Protein AF-A0A1M3DWU3-F1 (afdb_monomer_lite)

Sequence (131 aa):
MTYRPVSRADETVIANRIAEIYVRYPVYGYRRIAEELALEMGLKAIYPGPCKPMRDLTAYRYPYLLKGLVVAGPHHVWQMDITYLKNPSWVCLPECVDRCVHAVCGGMELEQHIGYSQLFAYPRNGLVQAP

pLDDT: mean 70.24, std 19.49, range [29.06, 95.0]

Secondary structure (DSSP, 8-state):
--------S-HHHHHHHHHHHHHH-TT--HHHHHHHHHHHTT----S----PPPP-SSSPPPP-TTTT----STTS-EEEEEEEEESSSEEEEEEEEETTTTEE-------S-S---------S-------

Radius of gyration: 24.46 Å; chains: 1; bounding box: 48×42×70 Å

Foldseek 3Di:
DDDDDDPDDPVVVVVVQLVVVCVVPVVDDPVVSVVVVCVVVVNDDPDDPPPPPDDPPPDDDDDPPCVPPDPPDWPPDKDKDWDWDDDPDTDIWIWIATPNVRDTPDTDPPPVPDDDDDPPDDDDDDDDDDD

Structure (mmCIF, N/CA/C/O backbone):
data_AF-A0A1M3DWU3-F1
#
_entry.id   AF-A0A1M3DWU3-F1
#
loop_
_atom_site.group_PDB
_atom_site.id
_atom_site.type_symbol
_atom_site.label_atom_id
_atom_site.label_alt_id
_atom_site.label_comp_id
_atom_site.label_asym_id
_atom_site.label_entity_id
_atom_site.label_seq_id
_atom_site.pdbx_PDB_ins_code
_atom_site.Cartn_x
_atom_site.Cartn_y
_atom_site.Cartn_z
_atom_site.occupancy
_atom_site.B_iso_or_equiv
_atom_site.auth_seq_id
_atom_site.auth_comp_id
_atom_site.auth_asym_id
_atom_site.auth_atom_id
_atom_site.pdbx_PDB_model_num
ATOM 1 N N . MET A 1 1 ? 19.656 25.764 -14.020 1.00 45.38 1 MET A N 1
ATOM 2 C CA . MET A 1 1 ? 19.665 24.508 -14.799 1.00 45.38 1 MET A CA 1
ATOM 3 C C . MET A 1 1 ? 18.295 24.347 -15.426 1.00 45.38 1 MET A C 1
ATOM 5 O O . MET A 1 1 ? 17.357 23.996 -14.727 1.00 45.38 1 MET A O 1
ATOM 9 N N . THR A 1 2 ? 18.135 24.741 -16.687 1.00 48.59 2 THR A N 1
ATOM 10 C CA . THR A 1 2 ? 16.848 24.659 -17.386 1.00 48.59 2 THR A CA 1
ATOM 11 C C . THR A 1 2 ? 16.682 23.265 -17.977 1.00 48.59 2 THR A C 1
ATOM 13 O O . THR A 1 2 ? 17.604 22.715 -18.579 1.00 48.59 2 THR A O 1
ATOM 16 N N . TYR A 1 3 ? 15.514 22.670 -17.748 1.00 65.62 3 TYR A N 1
ATOM 17 C CA . TYR A 1 3 ? 15.149 21.381 -18.317 1.00 65.62 3 TYR A CA 1
ATOM 18 C C . TYR A 1 3 ? 15.199 21.460 -19.848 1.00 65.62 3 TYR A C 1
ATOM 20 O O . TYR A 1 3 ? 14.567 22.328 -20.449 1.00 65.62 3 TYR A O 1
ATOM 28 N N . ARG A 1 4 ? 15.966 20.562 -20.474 1.00 52.09 4 ARG A N 1
ATOM 29 C CA . ARG A 1 4 ? 16.022 20.407 -21.929 1.00 52.09 4 ARG A CA 1
ATOM 30 C C . ARG A 1 4 ? 15.149 19.204 -22.291 1.00 52.09 4 ARG A C 1
ATOM 32 O O . ARG A 1 4 ? 15.509 18.095 -21.893 1.00 52.09 4 ARG A O 1
ATOM 39 N N . PRO A 1 5 ? 14.015 19.389 -22.990 1.00 69.81 5 PRO A N 1
ATOM 40 C CA . PRO A 1 5 ? 13.165 18.269 -23.359 1.00 69.81 5 PRO A CA 1
ATOM 41 C C . PRO A 1 5 ? 13.933 17.365 -24.322 1.00 69.81 5 PRO A C 1
ATOM 43 O O . PRO A 1 5 ? 14.410 17.802 -25.370 1.00 69.81 5 PRO A O 1
ATOM 46 N N . VAL A 1 6 ? 14.093 16.107 -23.931 1.00 71.69 6 VAL A N 1
ATOM 47 C CA . VAL A 1 6 ? 14.611 15.062 -24.812 1.00 71.69 6 VAL A CA 1
ATOM 48 C C . VAL A 1 6 ? 13.457 14.659 -25.720 1.00 71.69 6 VAL A C 1
ATOM 50 O O . VAL A 1 6 ? 12.380 14.347 -25.215 1.00 71.69 6 VAL A O 1
ATOM 53 N N . SER A 1 7 ? 13.656 14.667 -27.039 1.00 64.38 7 SER A N 1
ATOM 54 C CA . SER A 1 7 ? 12.708 14.063 -27.979 1.00 64.38 7 SER A CA 1
ATOM 55 C C . SER A 1 7 ? 12.638 12.566 -27.675 1.00 64.38 7 SER A C 1
ATOM 57 O O . SER A 1 7 ? 13.529 11.806 -28.061 1.00 64.38 7 SER A O 1
ATOM 59 N N . ARG A 1 8 ? 11.655 12.151 -26.874 1.00 60.00 8 ARG A N 1
ATOM 60 C CA . ARG A 1 8 ? 11.499 10.750 -26.489 1.00 60.00 8 ARG A CA 1
ATOM 61 C C . ARG A 1 8 ? 10.997 9.946 -27.682 1.00 60.00 8 ARG A C 1
ATOM 63 O O . ARG A 1 8 ? 10.124 10.403 -28.412 1.00 60.00 8 ARG A O 1
ATOM 70 N N . ALA A 1 9 ? 11.586 8.764 -27.857 1.00 64.81 9 ALA A N 1
ATOM 71 C CA . ALA A 1 9 ? 11.107 7.736 -28.775 1.00 64.81 9 ALA A CA 1
ATOM 72 C C . ALA A 1 9 ? 9.601 7.492 -28.589 1.00 64.81 9 ALA A C 1
ATOM 74 O O . ALA A 1 9 ? 9.109 7.696 -27.482 1.00 64.81 9 ALA A O 1
ATOM 75 N N . ASP A 1 10 ? 8.927 7.054 -29.658 1.00 67.75 10 ASP A N 1
ATOM 76 C CA . ASP A 1 10 ? 7.473 6.895 -29.822 1.00 67.75 10 ASP A CA 1
ATOM 77 C C . ASP A 1 10 ? 6.708 6.468 -28.547 1.00 67.75 10 ASP A C 1
ATOM 79 O O . ASP A 1 10 ? 6.326 5.310 -28.366 1.00 67.75 10 ASP A O 1
ATOM 8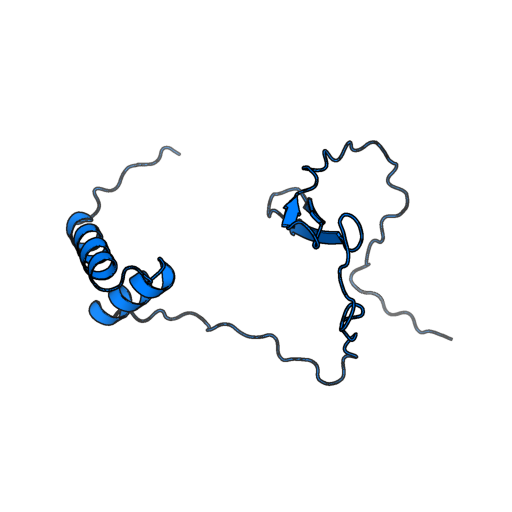3 N N . GLU A 1 11 ? 6.422 7.431 -27.659 1.00 69.94 11 GLU A N 1
ATOM 84 C CA . GLU A 1 11 ? 5.623 7.225 -26.439 1.00 69.94 11 GLU A CA 1
ATOM 85 C C . GLU A 1 11 ? 4.184 6.799 -26.785 1.00 69.94 11 GLU A C 1
ATOM 87 O O . GLU A 1 11 ? 3.481 6.209 -25.963 1.00 69.94 11 GLU A O 1
ATOM 92 N N . THR A 1 12 ? 3.769 7.041 -28.032 1.00 80.12 12 THR A N 1
ATOM 93 C CA . THR A 1 12 ? 2.494 6.626 -28.621 1.00 80.12 12 THR A CA 1
ATOM 94 C C . THR A 1 12 ? 2.297 5.114 -28.558 1.00 80.12 12 THR A C 1
ATOM 96 O O . THR A 1 12 ? 1.199 4.661 -28.246 1.00 80.12 12 THR A O 1
ATOM 99 N N . VAL A 1 13 ? 3.350 4.323 -28.780 1.00 84.94 13 VAL A N 1
ATOM 100 C CA . VAL A 1 13 ? 3.267 2.854 -28.768 1.00 84.94 13 VAL A CA 1
ATOM 101 C C . VAL A 1 13 ? 2.932 2.346 -27.367 1.00 84.94 13 VAL A C 1
ATOM 103 O O . VAL A 1 13 ? 2.036 1.519 -27.197 1.00 84.94 13 VAL A O 1
ATOM 106 N N . ILE A 1 14 ? 3.602 2.886 -26.347 1.00 84.94 14 ILE A N 1
ATOM 107 C CA . ILE A 1 14 ? 3.373 2.504 -24.948 1.00 84.94 14 ILE A CA 1
ATOM 108 C C . ILE A 1 14 ? 1.992 2.980 -24.486 1.00 84.94 14 ILE A C 1
ATOM 110 O O . ILE A 1 14 ? 1.267 2.218 -23.848 1.00 84.94 14 ILE A O 1
ATOM 114 N N . ALA A 1 15 ? 1.601 4.210 -24.834 1.00 88.19 15 ALA A N 1
ATOM 115 C CA . ALA A 1 15 ? 0.297 4.764 -24.476 1.00 88.19 15 ALA A CA 1
ATOM 116 C C . ALA A 1 15 ? -0.862 3.947 -25.071 1.00 88.19 15 ALA A C 1
ATOM 118 O O . ALA A 1 15 ? -1.795 3.585 -24.352 1.00 88.19 15 ALA A O 1
ATOM 119 N N . ASN A 1 16 ? -0.765 3.586 -26.354 1.00 92.19 16 ASN A N 1
ATOM 120 C CA . ASN A 1 16 ? -1.747 2.726 -27.013 1.00 92.19 16 ASN A CA 1
ATOM 121 C C . ASN A 1 16 ? -1.808 1.351 -26.342 1.00 92.19 16 ASN A C 1
ATOM 123 O O . ASN A 1 16 ? -2.895 0.842 -26.072 1.00 92.19 16 ASN A O 1
ATOM 127 N N . ARG A 1 17 ? -0.653 0.777 -25.979 1.00 90.62 17 ARG A N 1
ATOM 128 C CA . ARG A 1 17 ? -0.618 -0.531 -25.323 1.00 90.62 17 ARG A CA 1
ATOM 129 C C . ARG A 1 17 ? -1.234 -0.517 -23.923 1.00 90.62 17 ARG A C 1
ATOM 131 O O . ARG A 1 17 ? -1.968 -1.437 -23.568 1.00 90.62 17 ARG A O 1
ATOM 138 N N . ILE A 1 18 ? -0.990 0.535 -23.140 1.00 91.81 18 ILE A N 1
ATOM 139 C CA . ILE A 1 18 ? -1.652 0.747 -21.843 1.00 91.81 18 ILE A CA 1
ATOM 140 C C . ILE A 1 18 ? -3.173 0.786 -22.023 1.00 91.81 18 ILE A C 1
ATOM 142 O O . ILE A 1 18 ? -3.893 0.136 -21.264 1.00 91.81 18 ILE A O 1
ATOM 146 N N . ALA A 1 19 ? -3.660 1.515 -23.033 1.00 92.38 19 ALA A N 1
ATOM 147 C CA . ALA A 1 19 ? -5.087 1.616 -23.315 1.00 92.38 19 ALA A CA 1
ATOM 148 C C . ALA A 1 19 ? -5.702 0.250 -23.669 1.00 92.38 19 ALA A C 1
ATOM 150 O O . ALA A 1 19 ? -6.755 -0.101 -23.140 1.00 92.38 19 ALA A O 1
ATOM 151 N N . GLU A 1 20 ? -5.027 -0.562 -24.486 1.00 94.00 20 GLU A N 1
ATOM 152 C CA . GLU A 1 20 ? -5.481 -1.917 -24.827 1.00 94.00 20 GLU A CA 1
ATOM 153 C C . GLU A 1 20 ? -5.595 -2.834 -23.600 1.00 94.00 20 GLU A C 1
ATOM 155 O O . GLU A 1 20 ? -6.591 -3.546 -23.445 1.00 94.00 20 GLU A O 1
ATOM 160 N N . ILE A 1 21 ? -4.601 -2.807 -22.705 1.00 93.31 21 ILE A N 1
ATOM 161 C CA . ILE A 1 21 ? -4.613 -3.599 -21.464 1.00 93.31 21 ILE A CA 1
ATOM 162 C C . ILE A 1 21 ? -5.748 -3.136 -20.552 1.00 93.31 21 ILE A C 1
ATOM 164 O O . ILE A 1 21 ? -6.450 -3.968 -19.979 1.00 93.31 21 ILE A O 1
ATOM 168 N N . TYR A 1 22 ? -5.962 -1.824 -20.446 1.00 93.12 22 TYR A N 1
ATOM 169 C CA . TYR A 1 22 ? -7.040 -1.264 -19.639 1.00 93.12 22 TYR A CA 1
ATOM 170 C C . TYR A 1 22 ? -8.425 -1.665 -20.163 1.00 93.12 22 TYR A C 1
ATOM 172 O O . TYR A 1 22 ? -9.287 -2.056 -19.381 1.00 93.12 22 TYR A O 1
ATOM 180 N N . VAL A 1 23 ? -8.631 -1.641 -21.485 1.00 95.00 23 VAL A N 1
ATOM 181 C CA . VAL A 1 23 ? -9.886 -2.096 -22.111 1.00 95.00 23 VAL A CA 1
ATOM 182 C C . VAL A 1 23 ? -10.109 -3.590 -21.879 1.00 95.00 23 VAL A C 1
ATOM 184 O O . VAL A 1 23 ? -11.230 -4.010 -21.598 1.00 95.00 23 VAL A O 1
ATOM 187 N N . ARG A 1 24 ? -9.051 -4.405 -21.967 1.00 94.19 24 ARG A N 1
ATOM 188 C CA . ARG A 1 24 ? -9.137 -5.854 -21.738 1.00 94.19 24 ARG A CA 1
ATOM 189 C C . ARG A 1 24 ? -9.394 -6.197 -20.267 1.00 94.19 24 ARG A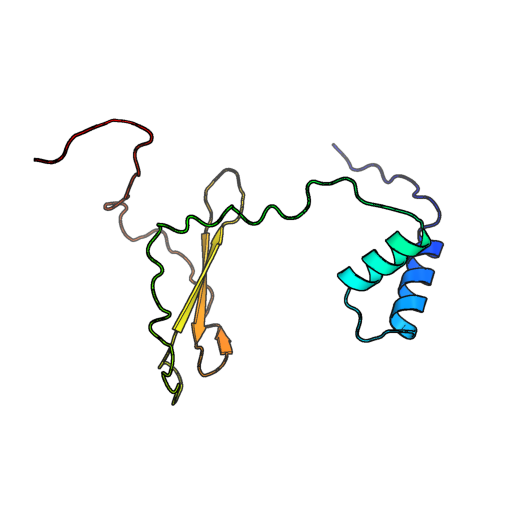 C 1
ATOM 191 O O . ARG A 1 24 ? -10.153 -7.120 -19.982 1.00 94.19 24 ARG A O 1
ATOM 198 N N . TYR A 1 25 ? -8.773 -5.462 -19.346 1.00 93.88 25 TYR A N 1
ATOM 199 C CA . TYR A 1 25 ? -8.826 -5.700 -17.904 1.00 93.88 25 TYR A CA 1
ATOM 200 C C . TYR A 1 25 ? -9.100 -4.395 -17.131 1.00 93.88 25 TYR A C 1
ATOM 202 O O . TYR A 1 25 ? -8.204 -3.867 -16.470 1.00 93.88 25 TYR A O 1
ATOM 210 N N . PRO A 1 26 ? -10.347 -3.888 -17.118 1.00 90.06 26 PRO A N 1
ATOM 211 C CA . PRO A 1 26 ? -10.679 -2.586 -16.516 1.00 90.06 26 PRO A CA 1
ATOM 212 C C . PRO A 1 26 ? -10.489 -2.534 -14.991 1.00 90.06 26 PRO A C 1
ATOM 214 O O . PRO A 1 26 ? -10.417 -1.463 -14.396 1.00 90.06 26 PRO A O 1
ATOM 217 N N . VAL A 1 27 ? -10.378 -3.698 -14.344 1.00 92.94 27 VAL A N 1
ATOM 218 C CA . VAL A 1 27 ? -10.072 -3.845 -12.911 1.00 92.94 27 VAL A CA 1
ATOM 219 C C . VAL A 1 27 ? -8.584 -3.677 -12.582 1.00 92.94 27 VAL A C 1
ATOM 221 O O . VAL A 1 27 ? -8.221 -3.606 -11.407 1.00 92.94 27 VAL A O 1
ATOM 224 N N . TYR A 1 28 ? -7.692 -3.652 -13.577 1.00 92.06 28 TYR A N 1
ATOM 225 C CA . TYR A 1 28 ? -6.260 -3.512 -13.331 1.00 92.06 28 TYR A CA 1
ATOM 226 C C . TYR A 1 28 ? -5.901 -2.054 -13.035 1.00 92.06 28 TYR A C 1
ATOM 228 O O . TYR A 1 28 ? -6.095 -1.158 -13.849 1.00 92.06 28 TYR A O 1
ATOM 236 N N . GLY A 1 29 ? -5.313 -1.822 -11.861 1.00 88.62 29 GLY A N 1
ATOM 237 C CA . GLY A 1 29 ? -4.632 -0.566 -11.558 1.00 88.62 29 GLY A CA 1
ATOM 238 C C . GLY A 1 29 ? -3.247 -0.492 -12.210 1.00 88.62 29 GLY A C 1
ATOM 239 O O . GLY A 1 29 ? -2.705 -1.500 -12.669 1.00 88.62 29 GLY A O 1
ATOM 240 N N . TYR A 1 30 ? -2.625 0.690 -12.164 1.00 89.19 30 TYR A N 1
ATOM 241 C CA . TYR A 1 30 ? -1.348 0.984 -12.835 1.00 89.19 30 TYR A CA 1
ATOM 242 C C . TYR A 1 30 ? -0.226 -0.036 -12.558 1.00 89.19 30 TYR A C 1
ATOM 244 O O . TYR A 1 30 ? 0.574 -0.317 -13.444 1.00 89.19 30 TYR A O 1
ATOM 252 N N . ARG A 1 31 ? -0.178 -0.623 -11.351 1.00 87.31 31 ARG A N 1
ATOM 253 C CA . ARG A 1 31 ? 0.830 -1.632 -10.973 1.00 87.31 31 ARG A CA 1
ATOM 254 C C . ARG A 1 31 ? 0.727 -2.898 -11.818 1.00 87.31 31 ARG A C 1
ATOM 256 O O . ARG A 1 31 ? 1.735 -3.347 -12.341 1.00 87.31 31 ARG A O 1
ATOM 263 N N . ARG A 1 32 ? -0.487 -3.430 -11.987 1.00 89.44 32 ARG A N 1
ATOM 264 C CA . ARG A 1 32 ? -0.711 -4.647 -12.780 1.00 89.44 32 ARG A CA 1
ATOM 265 C C . ARG A 1 32 ? -0.508 -4.388 -14.266 1.00 89.44 32 ARG A C 1
ATOM 267 O O . ARG A 1 32 ? 0.073 -5.211 -14.951 1.00 89.44 32 ARG A O 1
ATOM 274 N N . ILE A 1 33 ? -0.926 -3.217 -14.750 1.00 91.75 33 ILE A N 1
ATOM 275 C CA . ILE A 1 33 ? -0.690 -2.816 -16.143 1.00 91.75 33 ILE A CA 1
ATOM 276 C C . ILE A 1 33 ? 0.818 -2.739 -16.430 1.00 91.75 33 ILE A C 1
ATOM 278 O O . ILE A 1 33 ? 1.277 -3.252 -17.446 1.00 91.75 33 ILE A O 1
ATOM 282 N N . ALA A 1 34 ? 1.600 -2.152 -15.518 1.00 88.75 34 ALA A N 1
ATOM 283 C CA . ALA A 1 34 ? 3.054 -2.091 -15.642 1.00 88.75 34 ALA A CA 1
ATOM 284 C C . ALA A 1 34 ? 3.717 -3.480 -15.599 1.00 88.75 34 ALA A C 1
ATOM 286 O O . ALA A 1 34 ? 4.680 -3.707 -16.326 1.00 88.75 34 ALA A O 1
ATOM 287 N N . GLU A 1 35 ? 3.207 -4.407 -14.783 1.00 88.81 35 GLU A N 1
ATOM 288 C CA . GLU A 1 35 ? 3.677 -5.800 -14.740 1.00 88.81 35 GLU A CA 1
ATOM 289 C C . GLU A 1 35 ? 3.417 -6.538 -16.061 1.00 88.81 35 GLU A C 1
ATOM 291 O O . GLU A 1 35 ? 4.330 -7.181 -16.573 1.00 88.81 35 GLU A O 1
ATOM 296 N N . GLU A 1 36 ? 2.222 -6.403 -16.644 1.00 89.81 36 GLU A N 1
ATOM 297 C CA . GLU A 1 36 ? 1.881 -6.989 -17.953 1.00 89.81 36 GLU A CA 1
ATOM 298 C C . GLU A 1 36 ? 2.778 -6.437 -19.070 1.00 89.81 36 GLU A C 1
ATOM 300 O O . GLU A 1 36 ? 3.352 -7.194 -19.850 1.00 89.81 36 GLU A O 1
ATOM 305 N N . LEU A 1 37 ? 2.985 -5.117 -19.108 1.00 89.75 37 LEU A N 1
ATOM 306 C CA . LEU A 1 37 ? 3.912 -4.483 -20.053 1.00 89.75 37 LEU A CA 1
ATOM 307 C C . LEU A 1 37 ? 5.348 -4.981 -19.872 1.00 89.75 37 LEU A C 1
ATOM 309 O O . LEU A 1 37 ? 6.038 -5.252 -20.853 1.00 89.75 37 LEU A O 1
ATOM 313 N N . ALA A 1 38 ? 5.804 -5.118 -18.626 1.00 87.50 38 ALA A N 1
ATOM 314 C CA . ALA A 1 38 ? 7.135 -5.627 -18.329 1.00 87.50 38 ALA A CA 1
ATOM 315 C C . ALA A 1 38 ? 7.295 -7.093 -18.768 1.00 87.50 38 ALA A C 1
ATOM 317 O O . ALA A 1 38 ? 8.326 -7.444 -19.339 1.00 87.50 38 ALA A O 1
ATOM 318 N N . LEU A 1 39 ? 6.266 -7.924 -18.573 1.00 86.38 39 LEU A N 1
ATOM 319 C CA . LEU A 1 39 ? 6.208 -9.302 -19.066 1.00 86.38 39 LEU A CA 1
ATOM 320 C C . LEU A 1 39 ? 6.302 -9.365 -20.594 1.00 86.38 39 LEU A C 1
ATOM 322 O O . LEU A 1 39 ? 7.140 -10.096 -21.119 1.00 86.38 39 LEU A O 1
ATOM 326 N N . GLU A 1 40 ? 5.494 -8.577 -21.305 1.00 86.00 40 GLU A N 1
ATOM 327 C CA . GLU A 1 40 ? 5.475 -8.552 -22.773 1.00 86.00 40 GLU A CA 1
ATOM 328 C C . GLU A 1 40 ? 6.790 -8.050 -23.379 1.00 86.00 40 GLU A C 1
ATOM 330 O O . GLU A 1 40 ? 7.257 -8.580 -24.385 1.00 86.00 40 GLU A O 1
ATOM 335 N N . MET A 1 41 ? 7.414 -7.050 -22.754 1.00 84.12 41 MET A N 1
ATOM 336 C CA . MET A 1 41 ? 8.694 -6.491 -23.198 1.00 84.12 41 MET A CA 1
ATOM 337 C C . MET A 1 41 ? 9.908 -7.313 -22.731 1.00 84.12 41 MET A C 1
ATOM 339 O O . MET A 1 41 ? 11.043 -6.954 -23.042 1.00 84.12 41 MET A O 1
ATOM 343 N N . GLY A 1 42 ? 9.704 -8.386 -21.955 1.00 82.56 42 GLY A N 1
ATOM 344 C CA . GLY A 1 42 ? 10.789 -9.174 -21.359 1.00 82.56 42 GLY A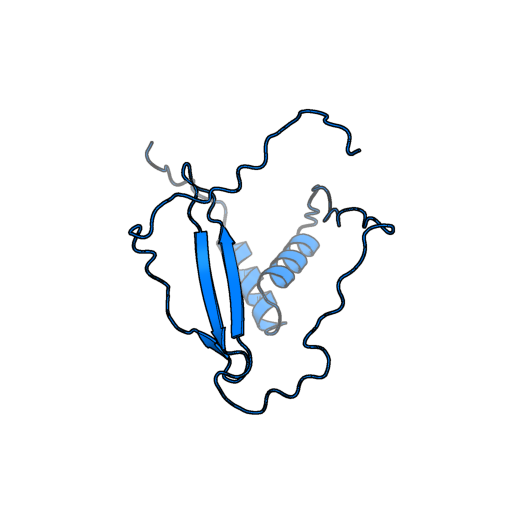 CA 1
ATOM 345 C C . GLY A 1 42 ? 11.624 -8.396 -20.334 1.00 82.56 42 GLY A C 1
ATOM 346 O O . GLY A 1 42 ? 12.763 -8.764 -20.037 1.00 82.56 42 GLY A O 1
ATOM 347 N N . LEU A 1 43 ? 11.081 -7.305 -19.791 1.00 78.56 43 LEU A N 1
ATOM 348 C CA . LEU A 1 43 ? 11.740 -6.461 -18.807 1.00 78.56 43 LEU A CA 1
ATOM 349 C C . LEU A 1 43 ? 11.602 -7.093 -17.423 1.00 78.56 43 LEU A C 1
ATOM 351 O O . LEU A 1 43 ? 10.533 -7.111 -16.818 1.00 78.56 43 LEU A O 1
ATOM 355 N N . LYS A 1 44 ? 12.718 -7.579 -16.882 1.00 75.44 44 LYS A N 1
ATOM 356 C CA . LYS A 1 44 ? 12.800 -8.045 -15.498 1.00 75.44 44 LYS A CA 1
ATOM 357 C C . LYS A 1 44 ? 13.619 -7.061 -14.683 1.00 75.44 44 LYS A C 1
ATOM 359 O O . LYS A 1 44 ? 14.801 -6.851 -14.941 1.00 75.44 44 LYS A O 1
ATOM 364 N N . ALA A 1 45 ? 12.994 -6.469 -13.678 1.00 68.44 45 ALA A N 1
ATOM 365 C CA . ALA A 1 45 ? 13.680 -5.538 -12.807 1.00 68.44 45 ALA A CA 1
ATOM 366 C C . ALA A 1 45 ? 14.673 -6.285 -11.892 1.00 68.44 45 ALA A C 1
ATOM 368 O O . ALA A 1 45 ? 14.297 -7.208 -11.168 1.00 68.44 45 ALA A O 1
ATOM 369 N N . ILE A 1 46 ? 15.949 -5.891 -11.932 1.00 76.56 46 ILE A N 1
ATOM 370 C CA . ILE A 1 46 ? 17.000 -6.386 -11.033 1.00 76.56 46 ILE A CA 1
ATOM 371 C C . ILE A 1 46 ? 17.088 -5.411 -9.853 1.00 76.56 46 ILE A C 1
ATOM 373 O O . ILE A 1 46 ? 17.963 -4.552 -9.802 1.00 76.56 46 ILE A O 1
ATOM 377 N N . TYR A 1 47 ? 16.143 -5.493 -8.921 1.00 72.25 47 TYR A N 1
ATOM 378 C CA . TYR A 1 47 ? 16.241 -4.812 -7.628 1.00 72.25 47 TYR A CA 1
ATOM 379 C C . TYR A 1 47 ? 16.176 -5.845 -6.500 1.00 72.25 47 TYR A C 1
ATOM 381 O O . TYR A 1 47 ? 15.570 -6.906 -6.685 1.00 72.25 47 TYR A O 1
ATOM 389 N N . PRO A 1 48 ? 16.789 -5.578 -5.330 1.00 63.47 48 PRO A N 1
ATOM 390 C CA . PRO A 1 48 ? 16.567 -6.406 -4.154 1.00 63.47 48 PRO A CA 1
ATOM 391 C C . PRO A 1 48 ? 15.067 -6.405 -3.863 1.00 63.47 48 PRO A C 1
ATOM 393 O O . PRO A 1 48 ? 14.491 -5.360 -3.560 1.00 63.47 48 PRO A O 1
ATOM 396 N N . GLY A 1 49 ? 14.425 -7.567 -4.022 1.00 67.31 49 GLY A N 1
ATOM 397 C CA . GLY A 1 49 ? 13.008 -7.739 -3.711 1.00 67.31 49 GLY A CA 1
ATOM 398 C C . GLY A 1 49 ? 12.702 -7.257 -2.289 1.00 67.31 49 GLY A C 1
ATOM 399 O O . GLY A 1 49 ? 13.627 -7.098 -1.494 1.00 67.31 49 GLY A O 1
ATOM 400 N N . PRO A 1 50 ? 11.429 -7.005 -1.940 1.00 66.56 50 PRO A N 1
ATOM 401 C CA . PRO A 1 50 ? 11.072 -6.464 -0.637 1.00 66.56 50 PRO A CA 1
ATOM 402 C C . PRO A 1 50 ? 11.659 -7.330 0.479 1.00 66.56 50 PRO A C 1
ATOM 404 O O . PRO A 1 50 ? 11.140 -8.402 0.801 1.00 66.56 50 PRO A O 1
ATOM 407 N N . CYS A 1 51 ? 12.748 -6.846 1.074 1.00 59.16 51 CYS A N 1
ATOM 408 C CA . CYS A 1 51 ? 13.294 -7.383 2.299 1.00 59.16 51 CYS A CA 1
ATOM 409 C C . CYS A 1 51 ? 12.262 -7.068 3.369 1.00 59.16 51 CYS A C 1
ATOM 411 O O . CYS A 1 51 ? 12.234 -5.974 3.931 1.00 59.16 51 CYS A O 1
ATOM 413 N N . LYS A 1 52 ? 11.365 -8.018 3.632 1.00 61.53 52 LYS A N 1
ATOM 414 C CA . LYS A 1 52 ? 10.618 -7.987 4.883 1.00 61.53 52 LYS A CA 1
ATOM 415 C C . LYS A 1 52 ? 11.697 -8.033 5.965 1.00 61.53 52 LYS A C 1
ATOM 417 O O . LYS A 1 52 ? 12.512 -8.958 5.914 1.00 61.53 52 LYS A O 1
ATOM 422 N N . PRO A 1 53 ? 11.771 -7.053 6.879 1.00 67.81 53 PRO A N 1
ATOM 423 C CA . PRO A 1 53 ? 12.728 -7.138 7.966 1.00 67.81 53 PRO A CA 1
ATOM 424 C C . PRO A 1 53 ? 12.522 -8.487 8.655 1.00 67.81 53 PRO A C 1
ATOM 426 O O . PRO A 1 53 ? 11.378 -8.887 8.910 1.00 67.81 53 PRO A O 1
ATOM 429 N N . MET A 1 54 ? 13.621 -9.215 8.864 1.00 60.59 54 MET A N 1
ATOM 430 C CA . MET A 1 54 ? 13.606 -10.467 9.610 1.00 60.59 54 MET A CA 1
ATOM 431 C C . MET A 1 54 ? 12.913 -10.173 10.940 1.00 60.59 54 MET A C 1
ATOM 433 O O . MET A 1 54 ? 13.345 -9.299 11.690 1.00 60.59 54 MET A O 1
ATOM 437 N N . ARG A 1 55 ? 11.770 -10.818 11.177 1.00 62.06 55 ARG A N 1
ATOM 438 C CA . ARG A 1 55 ? 11.001 -10.593 12.399 1.00 62.06 55 ARG A CA 1
ATOM 439 C C . ARG A 1 55 ? 11.828 -11.112 13.563 1.00 62.06 55 ARG A C 1
ATOM 441 O O . ARG A 1 55 ? 12.171 -12.291 13.577 1.00 62.06 55 ARG A O 1
ATOM 448 N N . ASP A 1 56 ? 12.100 -10.250 14.531 1.00 76.88 56 ASP A N 1
ATOM 449 C CA . ASP A 1 56 ? 12.564 -10.701 15.831 1.00 76.88 56 ASP A CA 1
ATOM 450 C C . ASP A 1 56 ? 11.431 -11.512 16.482 1.00 76.88 56 ASP A C 1
ATOM 452 O O . ASP A 1 56 ? 10.362 -10.980 16.788 1.00 76.88 56 ASP A O 1
ATOM 456 N N . LEU A 1 57 ? 11.635 -12.825 16.609 1.00 72.00 57 LEU A N 1
ATOM 457 C CA . LEU A 1 57 ? 10.670 -13.743 17.220 1.00 72.00 57 LEU A CA 1
ATOM 458 C C . LEU A 1 57 ? 10.624 -13.597 18.747 1.00 72.00 57 LEU A C 1
ATOM 460 O O . LEU A 1 57 ? 9.669 -14.063 19.364 1.00 72.00 57 LEU A O 1
ATOM 464 N N . THR A 1 58 ? 11.638 -12.961 19.340 1.00 80.75 58 THR A N 1
ATOM 465 C CA . THR A 1 58 ? 11.747 -12.717 20.784 1.00 80.75 58 THR A CA 1
ATOM 466 C C . THR A 1 58 ? 11.080 -11.415 21.218 1.00 80.75 58 THR A C 1
ATOM 468 O O . THR A 1 58 ? 10.705 -11.274 22.382 1.00 80.75 58 THR A O 1
ATOM 471 N N . ALA A 1 59 ? 10.858 -10.484 20.286 1.00 81.19 59 ALA A N 1
ATOM 472 C CA . ALA A 1 59 ? 10.167 -9.234 20.561 1.00 81.19 59 ALA A CA 1
ATOM 473 C C . ALA A 1 59 ? 8.691 -9.476 20.928 1.00 81.19 59 ALA A C 1
ATOM 475 O O . ALA A 1 59 ? 7.921 -10.079 20.172 1.00 81.19 59 ALA A O 1
ATOM 476 N N . TYR A 1 60 ? 8.276 -8.957 22.088 1.00 82.31 60 TYR A N 1
ATOM 477 C CA . TYR A 1 60 ? 6.894 -9.047 22.556 1.00 82.31 60 TYR A CA 1
ATOM 478 C C . TYR A 1 60 ? 5.940 -8.309 21.605 1.00 82.31 60 TYR A C 1
ATOM 480 O O . TYR A 1 60 ? 6.118 -7.127 21.302 1.00 82.31 60 TYR A O 1
ATOM 488 N N . ARG A 1 61 ? 4.897 -9.003 21.135 1.00 80.69 61 ARG A N 1
ATOM 489 C CA . ARG A 1 61 ? 3.870 -8.427 20.262 1.00 80.69 61 ARG A CA 1
ATOM 490 C C . ARG A 1 61 ? 2.715 -7.896 21.098 1.00 80.69 61 ARG A C 1
ATOM 492 O O . ARG A 1 61 ? 1.986 -8.671 21.710 1.00 80.69 61 ARG A O 1
ATOM 499 N N . TYR A 1 62 ? 2.482 -6.592 21.025 1.00 82.88 62 TYR A N 1
ATOM 500 C CA . TYR A 1 62 ? 1.284 -5.994 21.598 1.00 82.88 62 TYR A CA 1
ATOM 501 C C . TYR A 1 62 ? 0.044 -6.471 20.829 1.00 82.88 62 TYR A C 1
ATOM 503 O O . TYR A 1 62 ? -0.019 -6.304 19.604 1.00 82.88 62 TYR A O 1
ATOM 511 N N . PRO A 1 63 ? -0.934 -7.100 21.502 1.00 85.50 63 PRO A N 1
ATOM 512 C CA . PRO A 1 63 ? -2.190 -7.442 20.863 1.00 85.50 63 PRO A CA 1
ATOM 513 C C . PRO A 1 63 ? -2.914 -6.157 20.465 1.00 85.50 63 PRO A C 1
ATOM 515 O O . PRO A 1 63 ? -2.805 -5.124 21.124 1.00 85.50 63 PRO A O 1
ATOM 518 N N . TYR A 1 64 ? -3.676 -6.224 19.378 1.00 84.62 64 TYR A N 1
ATOM 519 C CA . TYR A 1 64 ? -4.512 -5.106 18.975 1.00 84.62 64 TYR A CA 1
ATOM 520 C C . TYR A 1 64 ? -5.600 -4.882 20.031 1.00 84.62 64 TYR A C 1
ATOM 522 O O . TYR A 1 64 ? -6.539 -5.670 20.128 1.00 84.62 64 TYR A O 1
ATOM 530 N N . LEU A 1 65 ? -5.452 -3.827 20.833 1.00 85.50 65 LEU A N 1
ATOM 531 C CA . LEU A 1 65 ? -6.295 -3.574 22.007 1.00 85.50 65 LEU A CA 1
ATOM 532 C C . LEU A 1 65 ? -7.762 -3.301 21.652 1.00 85.50 65 LEU A C 1
ATOM 534 O O . LEU A 1 65 ? -8.641 -3.490 22.481 1.00 85.50 65 LEU A O 1
ATOM 538 N N . LEU A 1 66 ? -8.036 -2.912 20.406 1.00 85.25 66 LEU A N 1
ATOM 539 C CA . LEU A 1 66 ? -9.388 -2.650 19.907 1.00 85.25 66 LEU A CA 1
ATOM 540 C C . LEU A 1 66 ? -10.029 -3.890 19.256 1.00 85.25 66 LEU A C 1
ATOM 542 O O . LEU A 1 66 ? -11.043 -3.786 18.567 1.00 85.25 66 LEU A O 1
ATOM 546 N N . LYS A 1 67 ? -9.436 -5.080 19.420 1.00 83.12 67 LYS A N 1
ATOM 547 C CA . LYS A 1 67 ? -9.976 -6.323 18.861 1.00 83.12 67 LYS A CA 1
ATOM 548 C C . LYS A 1 67 ? -11.297 -6.679 19.554 1.00 83.12 67 LYS A C 1
ATOM 550 O O . LYS A 1 67 ? -11.314 -6.935 20.750 1.00 83.12 67 LYS A O 1
ATOM 555 N N . GLY A 1 68 ? -12.381 -6.749 18.780 1.00 87.81 68 GLY A N 1
ATOM 556 C CA . GLY A 1 68 ? -13.722 -7.082 19.281 1.00 87.81 68 GLY A CA 1
ATOM 557 C C . GLY A 1 68 ? -14.522 -5.890 19.814 1.00 87.81 68 GLY A C 1
ATOM 558 O O . GLY A 1 68 ? -15.647 -6.081 20.266 1.00 87.81 68 GLY A O 1
ATOM 559 N N . LEU A 1 69 ? -13.981 -4.669 19.740 1.00 89.25 69 LEU A N 1
ATOM 560 C CA . LEU A 1 69 ? -14.719 -3.460 20.097 1.00 89.25 69 LEU A CA 1
ATOM 561 C C . LEU A 1 69 ? -15.770 -3.146 19.021 1.00 89.25 69 LEU A C 1
ATOM 563 O O . LEU A 1 69 ? -15.430 -2.946 17.854 1.00 89.25 69 LEU A O 1
ATOM 567 N N . VAL A 1 70 ? -17.043 -3.079 19.419 1.00 89.38 70 VAL A N 1
ATOM 568 C CA . VAL A 1 70 ? -18.135 -2.635 18.544 1.00 89.38 70 VAL A CA 1
ATOM 569 C C . VAL A 1 70 ? -18.155 -1.112 18.504 1.00 89.38 70 VAL A C 1
ATOM 571 O O . VAL A 1 70 ? -18.373 -0.442 19.513 1.00 89.38 70 VAL A O 1
ATOM 574 N N . VAL A 1 71 ? -17.949 -0.560 17.314 1.00 86.00 71 VAL A N 1
ATOM 575 C CA . VAL A 1 71 ? -17.958 0.881 17.072 1.00 86.00 71 VAL A CA 1
ATOM 576 C C . VAL A 1 71 ? -19.406 1.349 16.883 1.00 86.00 71 VAL A C 1
ATOM 578 O O . VAL A 1 71 ? -19.945 1.305 15.784 1.00 86.00 71 VAL A O 1
ATOM 581 N N . ALA A 1 72 ? -20.062 1.721 17.985 1.00 88.00 72 ALA A N 1
ATOM 582 C CA . ALA A 1 72 ? -21.508 1.976 18.020 1.00 88.00 72 ALA A CA 1
ATOM 583 C C . ALA A 1 72 ? -21.968 3.374 17.547 1.00 88.00 72 ALA A C 1
ATOM 585 O O . ALA A 1 72 ? -23.164 3.581 17.363 1.00 88.00 72 ALA A O 1
ATOM 586 N N . GLY A 1 73 ? -21.065 4.339 17.357 1.00 87.38 73 GLY A N 1
ATOM 587 C CA . GLY A 1 73 ? -21.444 5.692 16.942 1.00 87.38 73 GLY A CA 1
ATOM 588 C C . GLY A 1 73 ? -20.248 6.634 16.791 1.00 87.38 73 GLY A C 1
ATOM 589 O O . GLY A 1 73 ? -19.159 6.255 17.213 1.00 87.38 73 GLY A O 1
ATOM 590 N N . PRO A 1 74 ? -20.438 7.828 16.197 1.00 84.38 74 PRO A N 1
ATOM 591 C CA . PRO A 1 74 ? -19.378 8.814 15.957 1.00 84.38 74 PRO A CA 1
ATOM 592 C C . PRO A 1 74 ? -18.590 9.172 17.224 1.00 84.38 74 PRO A C 1
ATOM 594 O O . PRO A 1 74 ? -19.120 9.104 18.332 1.00 84.38 74 PRO A O 1
ATOM 597 N N . HIS A 1 75 ? -17.329 9.570 17.061 1.00 81.75 75 HIS A N 1
ATOM 598 C CA . HIS A 1 75 ? -16.381 9.950 18.118 1.00 81.75 75 HIS A CA 1
ATOM 599 C C . HIS A 1 75 ? -15.989 8.842 19.110 1.00 81.75 75 HIS A C 1
ATOM 601 O O . HIS A 1 75 ? -15.292 9.116 20.088 1.00 81.75 75 HIS A O 1
ATOM 607 N N . HIS A 1 76 ? -16.376 7.589 18.861 1.00 84.69 76 HIS A N 1
ATOM 608 C CA . HIS A 1 76 ? -16.055 6.461 19.739 1.00 84.69 76 HIS A CA 1
ATOM 609 C C . HIS A 1 76 ? -14.614 5.966 19.548 1.00 84.69 76 HIS A C 1
ATOM 611 O O . HIS A 1 76 ? -13.922 5.663 20.518 1.00 84.69 76 HIS A O 1
ATOM 617 N N . VAL A 1 77 ? -14.131 5.895 18.305 1.00 86.12 77 VAL A N 1
ATOM 618 C CA . VAL A 1 77 ? -12.773 5.426 18.007 1.00 86.12 77 VAL A CA 1
ATOM 619 C C . VAL A 1 77 ? -12.117 6.343 16.993 1.00 86.12 77 VAL A C 1
ATOM 621 O O . VAL A 1 77 ? -12.605 6.508 15.878 1.00 86.12 77 VAL A O 1
ATOM 624 N N . TRP A 1 78 ? -10.961 6.872 17.373 1.00 84.94 78 TRP A N 1
ATOM 625 C CA . TRP A 1 78 ? -10.141 7.737 16.539 1.00 84.94 78 TRP A CA 1
ATOM 626 C C . TRP A 1 78 ? -8.921 6.951 16.064 1.00 84.94 78 TRP A C 1
ATOM 628 O O . TRP A 1 78 ? -8.330 6.171 16.817 1.00 84.94 78 TRP A O 1
ATOM 638 N N . GLN A 1 79 ? -8.556 7.131 14.804 1.00 84.69 79 GLN A N 1
ATOM 639 C CA . GLN A 1 79 ? -7.310 6.653 14.229 1.00 84.69 79 GLN A CA 1
ATOM 640 C C . GLN A 1 79 ? -6.456 7.861 13.871 1.00 84.69 79 GLN A C 1
ATOM 642 O O . GLN A 1 79 ? -6.960 8.824 13.305 1.00 84.69 79 GLN A O 1
ATOM 647 N N . MET A 1 80 ? -5.172 7.803 14.207 1.00 85.25 80 MET A N 1
ATOM 648 C CA . MET A 1 80 ? -4.219 8.854 13.887 1.00 85.25 80 MET A CA 1
ATOM 649 C C . MET A 1 80 ? -3.023 8.237 13.183 1.00 85.25 80 MET A C 1
ATOM 651 O O . MET A 1 80 ? -2.473 7.247 13.667 1.00 85.25 80 MET A O 1
ATOM 655 N N . ASP A 1 81 ? -2.624 8.849 12.077 1.00 80.94 81 ASP A N 1
ATOM 656 C CA . ASP A 1 81 ? -1.439 8.482 11.317 1.00 80.94 81 ASP A CA 1
ATOM 657 C C . ASP A 1 81 ? -0.521 9.714 11.212 1.00 80.94 81 ASP A C 1
ATOM 659 O O . ASP A 1 81 ? -0.981 10.852 11.102 1.00 80.94 81 ASP A O 1
ATOM 663 N N . ILE A 1 82 ? 0.796 9.501 11.304 1.00 82.00 82 ILE A N 1
ATOM 664 C CA . ILE A 1 82 ? 1.803 10.564 11.169 1.00 82.00 82 ILE A CA 1
ATOM 665 C C . ILE A 1 82 ? 2.615 10.285 9.914 1.00 82.00 82 ILE A C 1
ATOM 667 O O . ILE A 1 82 ? 3.306 9.267 9.821 1.00 82.00 82 ILE A O 1
ATOM 671 N N . THR A 1 83 ? 2.573 11.220 8.969 1.00 79.12 83 THR A N 1
ATOM 672 C CA . THR A 1 83 ? 3.376 11.144 7.749 1.00 79.12 83 THR A CA 1
ATOM 673 C C . THR A 1 83 ? 4.595 12.048 7.870 1.00 79.12 83 THR A C 1
ATOM 675 O O . THR A 1 83 ? 4.478 13.260 8.051 1.00 79.12 83 THR A O 1
ATOM 678 N N . TYR A 1 84 ? 5.784 11.460 7.741 1.00 77.19 84 TYR A N 1
ATOM 679 C CA . TYR A 1 84 ? 7.040 12.202 7.676 1.00 77.19 84 TYR A CA 1
ATOM 680 C C . TYR A 1 84 ? 7.350 12.562 6.226 1.00 77.19 84 TYR A C 1
ATOM 682 O O . TYR A 1 84 ? 7.542 11.679 5.386 1.00 77.19 84 TYR A O 1
ATOM 690 N N . LEU A 1 85 ? 7.442 13.858 5.932 1.00 74.81 85 LEU A N 1
ATOM 691 C CA . LEU A 1 85 ? 7.954 14.325 4.650 1.00 74.81 85 LEU A CA 1
ATOM 692 C C . LEU A 1 85 ? 9.473 14.459 4.739 1.00 74.81 85 LEU A C 1
ATOM 694 O O . LEU A 1 85 ? 10.008 15.050 5.672 1.00 74.81 85 LEU A O 1
ATOM 698 N N . LYS A 1 86 ? 10.190 13.898 3.761 1.00 66.69 86 LYS A N 1
ATOM 699 C CA . LYS A 1 86 ? 11.651 13.998 3.697 1.00 66.69 86 LYS A CA 1
ATOM 700 C C . LYS A 1 86 ? 12.048 15.336 3.069 1.00 66.69 86 LYS A C 1
ATOM 702 O O . LYS A 1 86 ? 12.161 15.440 1.851 1.00 66.69 86 LYS A O 1
ATOM 707 N N . ASN A 1 87 ? 12.268 16.345 3.902 1.00 69.88 87 ASN A N 1
ATOM 708 C CA . ASN A 1 87 ? 12.840 17.644 3.549 1.00 69.88 87 ASN A CA 1
ATOM 709 C C . ASN A 1 87 ? 14.143 17.899 4.352 1.00 69.88 87 ASN A C 1
ATOM 711 O O . ASN A 1 87 ? 14.558 17.037 5.126 1.00 69.88 87 ASN A O 1
ATOM 715 N N . PRO A 1 88 ? 14.883 19.003 4.109 1.00 66.12 88 PRO A N 1
ATOM 716 C CA . PRO A 1 88 ? 16.106 19.315 4.863 1.00 66.12 88 PRO A CA 1
ATOM 717 C C . PRO A 1 88 ? 15.843 19.606 6.350 1.00 66.12 88 PRO A C 1
ATOM 719 O O . PRO A 1 88 ? 16.726 19.430 7.185 1.00 66.12 88 PRO A O 1
ATOM 722 N N . SER A 1 89 ? 14.633 20.065 6.668 1.00 66.06 89 SER A N 1
ATOM 723 C CA . SER A 1 89 ? 14.066 20.150 8.015 1.00 66.06 89 SER A CA 1
ATOM 724 C C . SER A 1 89 ? 13.223 18.902 8.310 1.00 66.06 89 SER A C 1
ATOM 726 O O . SER A 1 89 ? 13.064 18.052 7.447 1.00 66.06 89 SER A O 1
ATOM 728 N N . TRP A 1 90 ? 12.692 18.751 9.523 1.00 60.97 90 TRP A N 1
ATOM 729 C CA . TRP A 1 90 ? 11.732 17.686 9.828 1.00 60.97 90 TRP A CA 1
ATOM 730 C C . TRP A 1 90 ? 10.321 18.272 9.795 1.00 60.97 90 TRP A C 1
ATOM 732 O O . TRP A 1 90 ? 9.998 19.113 10.631 1.00 60.97 90 TRP A O 1
ATOM 742 N N . VAL A 1 91 ? 9.487 17.846 8.843 1.00 71.12 91 VAL A N 1
ATOM 743 C CA . VAL A 1 91 ? 8.059 18.202 8.798 1.00 71.12 91 VAL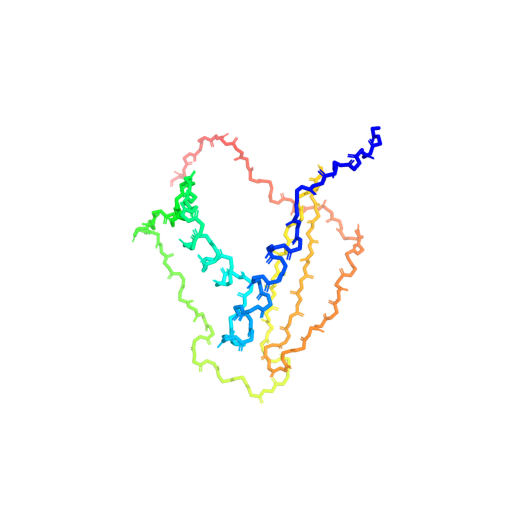 A CA 1
ATOM 744 C C . VAL A 1 91 ? 7.215 16.943 8.958 1.00 71.12 91 VAL A C 1
ATOM 746 O O . VAL A 1 91 ? 7.390 15.964 8.229 1.00 71.12 91 VAL A O 1
ATOM 749 N N . CYS A 1 92 ? 6.299 16.983 9.924 1.00 73.06 92 CYS A N 1
ATOM 750 C CA . CYS A 1 92 ? 5.340 15.919 10.197 1.00 73.06 92 CYS A CA 1
ATOM 751 C C . CYS A 1 92 ? 3.940 16.426 9.856 1.00 73.06 92 CYS A C 1
ATOM 753 O O . CYS A 1 92 ? 3.572 17.522 10.277 1.00 73.06 92 CYS A O 1
ATOM 755 N N . LEU A 1 93 ? 3.175 15.626 9.120 1.00 70.94 93 LEU A N 1
ATOM 756 C CA . LEU A 1 93 ? 1.760 15.863 8.858 1.00 70.94 93 LEU A CA 1
ATOM 757 C C . LEU A 1 93 ? 0.948 14.868 9.695 1.00 70.94 93 LEU A C 1
ATOM 759 O O . LEU A 1 93 ? 0.930 13.679 9.357 1.00 70.94 93 LEU A O 1
ATOM 763 N N . PRO A 1 94 ? 0.356 15.304 10.818 1.00 72.06 94 PRO A N 1
ATOM 764 C CA . PRO A 1 94 ? -0.581 14.483 11.565 1.00 72.06 94 PRO A CA 1
ATOM 765 C C . PRO A 1 94 ? -1.957 14.513 10.890 1.00 72.06 94 PRO A C 1
ATOM 767 O O . PRO A 1 94 ? -2.476 15.579 10.557 1.00 72.06 94 PRO A O 1
ATOM 770 N N . GLU A 1 95 ? -2.563 13.342 10.730 1.00 74.69 95 GLU A N 1
ATOM 771 C CA . GLU A 1 95 ? -3.937 13.190 10.253 1.00 74.69 95 GLU A CA 1
ATOM 772 C C . GLU A 1 95 ? -4.743 12.389 11.279 1.00 74.69 95 GLU A C 1
ATOM 774 O O . GLU A 1 95 ? -4.304 11.331 11.733 1.00 74.69 95 GLU A O 1
ATOM 779 N N . CYS A 1 96 ? -5.929 12.887 11.639 1.00 73.31 96 CYS A N 1
ATOM 780 C CA . CYS A 1 96 ? -6.864 12.226 12.549 1.00 73.31 96 CYS A CA 1
ATOM 781 C C . CYS A 1 96 ? -8.161 11.871 11.811 1.00 73.31 96 CYS A C 1
ATOM 783 O O . CYS A 1 96 ? -8.791 12.721 11.178 1.00 73.31 96 CYS A O 1
ATOM 785 N N . VAL A 1 97 ? -8.584 10.615 11.930 1.00 79.31 97 VAL A N 1
ATOM 786 C CA . VAL A 1 97 ? -9.764 10.052 11.269 1.00 79.31 97 VAL A CA 1
ATOM 787 C C . VAL A 1 97 ? -10.677 9.416 12.309 1.00 79.31 97 VAL A C 1
ATOM 789 O O . VAL A 1 97 ? -10.247 8.572 13.098 1.00 79.31 97 VAL A O 1
ATOM 792 N N . ASP A 1 98 ? -11.956 9.778 12.291 1.00 75.44 98 ASP A N 1
ATOM 793 C CA . ASP A 1 98 ? -12.970 9.055 13.051 1.00 75.44 98 ASP A CA 1
ATOM 794 C C . ASP A 1 98 ? -13.289 7.734 12.336 1.00 75.44 98 ASP A C 1
ATOM 796 O O . ASP A 1 98 ? -13.763 7.708 11.194 1.00 75.44 98 ASP A O 1
ATOM 800 N N . ARG A 1 99 ? -13.032 6.614 13.018 1.00 76.00 99 ARG A N 1
ATOM 801 C CA . ARG A 1 99 ? -13.208 5.266 12.469 1.00 76.00 99 ARG A CA 1
ATOM 802 C C . ARG A 1 99 ? -14.677 4.911 12.234 1.00 76.00 99 ARG A C 1
ATOM 804 O O . ARG A 1 99 ? -14.962 4.052 11.404 1.00 76.00 99 ARG A O 1
ATOM 811 N N . CYS A 1 100 ? -15.606 5.541 12.948 1.00 74.81 100 CYS A N 1
ATOM 812 C CA . CYS A 1 100 ? -17.034 5.235 12.854 1.00 74.81 100 CYS A CA 1
ATOM 813 C C . CYS A 1 100 ? -17.614 5.753 11.539 1.00 74.81 100 CYS A C 1
ATOM 815 O O . CYS 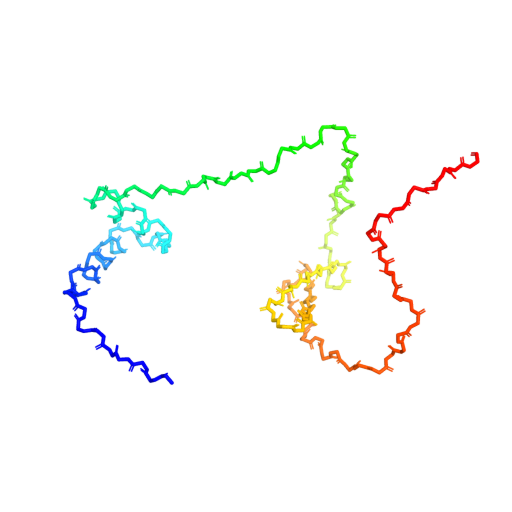A 1 100 ? -18.393 5.070 10.881 1.00 74.81 100 CYS A O 1
ATOM 817 N N . VAL A 1 101 ? -17.209 6.964 11.157 1.00 73.38 101 VAL A N 1
ATOM 818 C CA . VAL A 1 101 ? -17.757 7.694 10.007 1.00 73.38 101 VAL A CA 1
ATOM 819 C C . VAL A 1 101 ? -16.799 7.756 8.815 1.00 73.38 101 VAL A C 1
ATOM 821 O O . VAL A 1 101 ? -17.195 8.245 7.764 1.00 73.38 101 VAL A O 1
ATOM 824 N N . HIS A 1 102 ? -15.561 7.257 8.951 1.00 73.19 102 HIS A N 1
ATOM 825 C CA . HIS A 1 102 ? -14.488 7.428 7.957 1.00 73.19 102 HIS A CA 1
ATOM 826 C C . HIS A 1 102 ? -14.335 8.895 7.524 1.00 73.19 102 HIS A C 1
ATOM 828 O O . HIS A 1 102 ? -14.105 9.203 6.355 1.00 73.19 102 HIS A O 1
ATOM 834 N N . ALA A 1 103 ? -14.490 9.809 8.482 1.00 69.06 103 ALA A N 1
ATOM 835 C CA . ALA A 1 103 ? -14.367 11.238 8.255 1.00 69.06 103 ALA A CA 1
ATOM 836 C C . ALA A 1 103 ? -13.013 11.718 8.771 1.00 69.06 103 ALA A C 1
ATOM 838 O O . ALA A 1 103 ? -12.614 11.400 9.894 1.00 69.06 103 ALA A O 1
ATOM 839 N N . VAL A 1 104 ? -12.318 12.496 7.943 1.00 65.44 104 VAL A N 1
ATOM 840 C CA . VAL A 1 104 ? -11.094 13.189 8.343 1.00 65.44 104 VAL A CA 1
ATOM 841 C C . VAL A 1 104 ? -11.497 14.408 9.162 1.00 65.44 104 VAL A C 1
ATOM 843 O O . VAL A 1 104 ? -12.185 15.302 8.667 1.00 65.44 104 VAL A O 1
ATOM 846 N N . CYS A 1 105 ? -11.060 14.459 10.414 1.00 56.88 105 CYS A N 1
ATOM 847 C CA . CYS A 1 105 ? -11.277 15.612 11.274 1.00 56.88 105 CYS A CA 1
ATOM 848 C C . CYS A 1 105 ? -10.114 16.599 11.112 1.00 56.88 105 CYS A C 1
ATOM 850 O O . CYS A 1 105 ? -9.298 16.708 12.013 1.00 56.88 105 CYS A O 1
ATOM 852 N N . GLY A 1 106 ? -10.069 17.303 9.972 1.00 53.97 106 GLY A N 1
ATOM 853 C CA . GLY A 1 106 ? -9.279 18.527 9.754 1.00 53.97 106 GLY A CA 1
ATOM 854 C C . GLY A 1 106 ? -7.747 18.396 9.787 1.00 53.97 106 GLY A C 1
ATOM 855 O O . GLY A 1 106 ? -7.166 17.677 10.593 1.00 53.97 106 GLY A O 1
ATOM 856 N N . GLY A 1 107 ? -7.067 19.142 8.911 1.00 47.09 107 GLY A N 1
ATOM 857 C CA . GLY A 1 107 ? -5.620 19.333 9.003 1.00 47.09 107 GLY A CA 1
ATOM 858 C C . GLY A 1 107 ? -5.292 20.134 10.259 1.00 47.09 107 GLY A C 1
ATOM 859 O O . GLY A 1 107 ? -5.755 21.263 10.404 1.00 47.09 107 GLY A O 1
ATOM 860 N N . MET A 1 108 ? -4.523 19.551 11.178 1.00 47.84 108 MET A N 1
ATOM 861 C CA . MET A 1 108 ? -3.975 20.306 12.300 1.00 47.84 108 MET A CA 1
ATOM 862 C C . MET A 1 108 ? -2.970 21.322 11.750 1.00 47.84 108 MET A C 1
ATOM 864 O O . MET A 1 108 ? -1.867 20.956 11.343 1.00 47.84 108 MET A O 1
ATOM 868 N N . GLU A 1 109 ? -3.333 22.604 11.750 1.00 39.47 109 GLU A N 1
ATOM 869 C CA . GLU A 1 109 ? -2.338 23.672 11.760 1.00 39.47 109 GLU A CA 1
ATOM 870 C C . GLU A 1 109 ? -1.569 23.556 13.078 1.00 39.47 109 GLU A C 1
ATOM 872 O O . GLU A 1 109 ? -2.073 23.859 14.159 1.00 39.47 109 GLU A O 1
ATOM 877 N N . LEU A 1 110 ? -0.344 23.042 12.994 1.00 42.03 110 LEU A N 1
ATOM 878 C CA . LEU A 1 110 ? 0.615 23.105 14.087 1.00 42.03 110 LEU A CA 1
ATOM 879 C C . LEU A 1 110 ? 1.035 24.570 14.262 1.00 42.03 110 LEU A C 1
ATOM 881 O O . LEU A 1 110 ? 2.058 24.995 13.723 1.00 42.03 110 LEU A O 1
ATOM 885 N N . GLU A 1 111 ? 0.268 25.353 15.022 1.00 38.34 111 GLU A N 1
ATOM 886 C CA . GLU A 1 111 ? 0.824 26.560 15.626 1.00 38.34 111 GLU A CA 1
ATOM 887 C C . GLU A 1 111 ? 1.947 26.137 16.579 1.00 38.34 111 GLU A C 1
ATOM 889 O O . GLU A 1 111 ? 1.746 25.404 17.549 1.00 38.34 111 GLU A O 1
ATOM 894 N N . GLN A 1 112 ? 3.162 26.598 16.285 1.00 42.97 112 GLN A N 1
ATOM 895 C CA . GLN A 1 112 ? 4.398 26.315 17.022 1.00 42.97 112 GLN A CA 1
ATOM 896 C C . GLN A 1 112 ? 4.448 26.979 18.419 1.00 42.97 112 GLN A C 1
ATOM 898 O O . GLN A 1 112 ? 5.519 27.374 18.873 1.00 42.97 112 GLN A O 1
ATOM 903 N N . HIS A 1 113 ? 3.319 27.131 19.117 1.00 37.16 113 HIS A N 1
ATOM 904 C CA . HIS A 1 113 ? 3.215 27.978 20.311 1.00 37.16 113 HIS A CA 1
ATOM 905 C C . HIS A 1 113 ? 3.045 27.249 21.650 1.00 37.16 113 HIS A C 1
ATOM 907 O O . HIS A 1 113 ? 2.648 27.867 22.638 1.00 37.16 113 HIS A O 1
ATOM 913 N N . ILE A 1 114 ? 3.423 25.970 21.745 1.00 32.34 114 ILE A N 1
ATOM 914 C CA . ILE A 1 114 ? 3.520 25.280 23.040 1.00 32.34 114 ILE A CA 1
ATOM 915 C C . ILE A 1 114 ? 4.950 24.781 23.237 1.00 32.34 114 ILE A C 1
ATOM 917 O O . ILE A 1 114 ? 5.477 23.995 22.455 1.00 32.34 114 ILE A O 1
ATOM 921 N N . GLY A 1 115 ? 5.580 25.334 24.275 1.00 29.84 115 GLY A N 1
ATOM 922 C CA . GLY A 1 115 ? 6.998 25.255 24.596 1.00 29.84 115 GLY A CA 1
ATOM 923 C C . GLY A 1 115 ? 7.641 23.884 24.407 1.00 29.84 115 GLY A C 1
ATOM 924 O O . GLY A 1 115 ? 7.251 22.885 25.008 1.00 29.84 115 GLY A O 1
ATOM 925 N N . TYR A 1 116 ? 8.724 23.888 23.636 1.00 34.72 116 TYR A N 1
ATOM 926 C CA . TYR A 1 116 ? 9.765 22.872 23.663 1.00 34.72 116 TYR A CA 1
ATOM 927 C C . TYR A 1 116 ? 10.359 22.767 25.079 1.00 34.72 116 TYR A C 1
ATOM 929 O O . TYR A 1 116 ? 11.308 23.473 25.411 1.00 34.72 116 TYR A O 1
ATOM 937 N N . SER A 1 117 ? 9.822 21.893 25.931 1.00 30.47 117 SER A N 1
ATOM 938 C CA . SER A 1 117 ? 10.489 21.521 27.192 1.00 30.47 117 SER A CA 1
ATOM 939 C C . SER A 1 117 ? 10.454 20.030 27.530 1.00 30.47 117 SER A C 1
ATOM 941 O O . SER A 1 117 ? 10.998 19.633 28.555 1.00 30.47 117 SER A O 1
ATOM 943 N N . GLN A 1 118 ? 9.941 19.168 26.647 1.00 35.75 118 GLN A N 1
ATOM 944 C CA . GLN A 1 118 ? 10.159 17.719 26.742 1.00 35.75 118 GLN A CA 1
ATOM 945 C C . GLN A 1 118 ? 10.510 17.129 25.373 1.00 35.75 118 GLN A C 1
ATOM 947 O O . GLN A 1 118 ? 9.753 16.386 24.756 1.00 35.75 118 GLN A O 1
ATOM 952 N N . LEU A 1 119 ? 11.701 17.478 24.885 1.00 32.94 119 LEU A N 1
ATOM 953 C CA . LEU A 1 119 ? 12.377 16.708 23.846 1.00 32.94 119 LEU A CA 1
ATOM 954 C C . LEU A 1 119 ? 12.901 15.414 24.480 1.00 32.94 119 LEU A C 1
ATOM 956 O O . LEU A 1 119 ? 13.913 15.428 25.180 1.00 32.94 119 LEU A O 1
ATOM 960 N N . PHE A 1 120 ? 12.247 14.285 24.201 1.00 29.06 120 PHE A N 1
ATOM 961 C CA . PHE A 1 120 ? 12.889 12.973 24.300 1.00 29.06 120 PHE A CA 1
ATOM 962 C C . PHE A 1 120 ? 13.956 12.881 23.201 1.00 29.06 120 PHE A C 1
ATOM 964 O O . PHE A 1 120 ? 13.731 12.356 22.112 1.00 29.06 120 PHE A O 1
ATOM 971 N N . ALA A 1 121 ? 15.130 13.448 23.474 1.00 29.17 121 ALA A N 1
ATOM 972 C CA . ALA A 1 121 ? 16.330 13.164 22.711 1.00 29.17 121 ALA A CA 1
ATOM 973 C C . ALA A 1 121 ? 16.772 11.737 23.057 1.00 29.17 121 ALA A C 1
ATOM 975 O O . ALA A 1 121 ? 17.201 11.477 24.176 1.00 29.17 121 ALA A O 1
ATOM 976 N N . TYR A 1 122 ? 16.657 10.805 22.111 1.00 29.66 122 TYR A N 1
ATOM 977 C CA . TYR A 1 122 ? 17.345 9.516 22.198 1.00 29.66 122 TYR A CA 1
ATOM 978 C C . TYR A 1 122 ? 18.844 9.759 21.942 1.00 29.66 122 TYR A C 1
ATOM 980 O O . TYR A 1 122 ? 19.200 10.129 20.816 1.00 29.66 122 TYR A O 1
ATOM 988 N N . PRO A 1 123 ? 19.746 9.574 22.925 1.00 32.72 123 PRO A N 1
ATOM 989 C CA . PRO A 1 123 ? 21.171 9.666 22.656 1.00 32.72 123 PRO A CA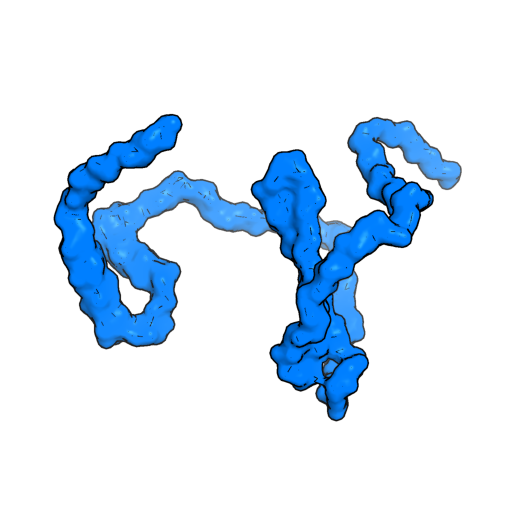 1
ATOM 990 C C . PRO A 1 123 ? 21.625 8.434 21.859 1.00 32.72 123 PRO A C 1
ATOM 992 O O . PRO A 1 123 ? 21.388 7.290 22.247 1.00 32.72 123 PRO A O 1
ATOM 995 N N . ARG A 1 124 ? 22.301 8.667 20.726 1.00 41.53 124 ARG A N 1
ATOM 996 C CA . ARG A 1 124 ? 23.109 7.634 20.066 1.00 41.53 124 ARG A CA 1
ATOM 997 C C . ARG A 1 124 ? 24.328 7.355 20.948 1.00 41.53 124 ARG A C 1
ATOM 999 O O . ARG A 1 124 ? 25.199 8.209 21.047 1.00 41.53 124 ARG A O 1
ATOM 1006 N N . ASN A 1 125 ? 24.404 6.133 21.464 1.00 35.78 125 ASN A N 1
ATOM 1007 C CA . ASN A 1 125 ? 25.573 5.483 22.067 1.00 35.78 125 ASN A CA 1
ATOM 1008 C C . ASN A 1 125 ? 26.026 5.990 23.449 1.00 35.78 125 ASN A C 1
ATOM 1010 O O . ASN A 1 125 ? 26.478 7.117 23.612 1.00 35.78 125 ASN A O 1
ATOM 1014 N N . GLY A 1 126 ? 26.017 5.069 24.417 1.00 33.72 126 GLY A N 1
ATOM 1015 C CA . GLY A 1 126 ? 26.662 5.217 25.721 1.00 33.72 126 GLY A CA 1
ATOM 1016 C C . GLY A 1 126 ? 26.085 4.235 26.738 1.00 33.72 126 GLY A C 1
ATOM 1017 O O . GLY A 1 126 ? 24.961 4.409 27.190 1.00 33.72 126 GLY A O 1
ATOM 1018 N N . LEU A 1 127 ? 26.842 3.184 27.055 1.00 44.62 127 LEU A N 1
ATOM 1019 C CA . LEU A 1 127 ? 26.546 2.182 28.084 1.00 44.62 127 LEU A CA 1
ATOM 1020 C C . LEU A 1 127 ? 26.315 2.837 29.456 1.00 44.62 127 LEU A C 1
ATOM 1022 O O . LEU A 1 127 ? 27.197 3.559 29.910 1.00 44.62 127 LEU A O 1
ATOM 1026 N N . VAL A 1 128 ? 25.222 2.501 30.150 1.00 33.75 128 VAL A N 1
ATOM 1027 C CA . VAL A 1 128 ? 25.131 2.574 31.622 1.00 33.75 128 VAL A CA 1
ATOM 1028 C C . VAL A 1 128 ? 24.277 1.404 32.129 1.00 33.75 128 VAL A C 1
ATOM 1030 O O . VAL A 1 128 ? 23.174 1.169 31.639 1.00 33.75 128 VAL A O 1
ATOM 1033 N N . GLN A 1 129 ? 24.845 0.646 33.071 1.00 35.06 129 GLN A N 1
ATOM 1034 C CA . GLN A 1 129 ? 24.251 -0.490 33.784 1.00 35.06 129 GLN A CA 1
ATOM 1035 C C . GLN A 1 129 ? 23.136 -0.031 34.741 1.00 35.06 129 GLN A C 1
ATOM 1037 O O . GLN A 1 129 ? 23.232 1.043 35.332 1.00 35.06 129 GLN A O 1
ATOM 1042 N N . ALA A 1 130 ? 22.101 -0.856 34.906 1.00 30.39 130 ALA A N 1
ATOM 1043 C CA . ALA A 1 130 ? 21.066 -0.690 35.930 1.00 30.39 130 ALA A CA 1
ATOM 1044 C C . ALA A 1 130 ? 21.492 -1.378 37.251 1.00 30.39 130 ALA A C 1
ATOM 1046 O O . ALA A 1 130 ? 22.274 -2.329 37.175 1.00 30.39 130 ALA A O 1
ATOM 1047 N N . PRO A 1 131 ? 21.023 -0.897 38.424 1.00 44.75 131 PRO A N 1
ATOM 1048 C CA . PRO A 1 131 ? 21.339 -1.475 39.736 1.00 44.75 131 PRO A CA 1
ATOM 1049 C C . PRO A 1 131 ? 20.785 -2.891 39.934 1.00 44.75 131 PRO A C 1
ATOM 1051 O O . PRO A 1 131 ? 19.746 -3.220 39.314 1.00 44.75 131 PRO A O 1
#